Protein AF-A0A6S5C9N1-F1 (afdb_monomer)

Structure (mmCIF, N/CA/C/O backbone):
data_AF-A0A6S5C9N1-F1
#
_entry.id   AF-A0A6S5C9N1-F1
#
loop_
_atom_site.group_PDB
_atom_site.id
_atom_site.type_symbol
_atom_site.label_atom_id
_atom_site.label_alt_id
_atom_site.label_comp_id
_atom_site.label_asym_id
_atom_site.label_entity_id
_atom_site.label_seq_id
_atom_site.pdbx_PDB_ins_code
_atom_site.Cartn_x
_atom_site.Cartn_y
_atom_site.Cartn_z
_atom_site.occupancy
_atom_site.B_iso_or_equiv
_atom_site.auth_seq_id
_atom_site.auth_comp_id
_atom_site.auth_asym_id
_atom_site.auth_atom_id
_atom_site.pdbx_PDB_model_num
ATOM 1 N N . MET A 1 1 ? 17.401 46.341 43.992 1.00 47.97 1 MET A N 1
ATOM 2 C CA . MET A 1 1 ? 17.091 46.120 42.557 1.00 47.97 1 MET A CA 1
ATOM 3 C C . MET A 1 1 ? 18.140 45.221 41.877 1.00 47.97 1 MET A C 1
ATOM 5 O O . MET A 1 1 ? 18.763 45.632 40.906 1.00 47.97 1 MET A O 1
ATOM 9 N N . LYS A 1 2 ? 18.378 43.999 42.381 1.00 50.78 2 LYS A N 1
ATOM 10 C CA . LYS A 1 2 ? 19.360 43.048 41.804 1.00 50.78 2 LYS A CA 1
ATOM 11 C C . LYS A 1 2 ? 18.721 41.745 41.296 1.00 50.78 2 LYS A C 1
ATOM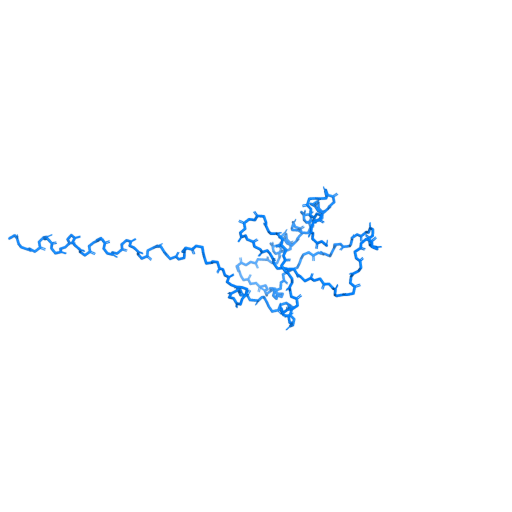 13 O O . LYS A 1 2 ? 19.371 40.981 40.596 1.00 50.78 2 LYS A O 1
ATOM 18 N N . ASN A 1 3 ? 17.434 41.539 41.571 1.00 47.28 3 ASN A N 1
ATOM 19 C CA . ASN A 1 3 ? 16.769 40.247 41.387 1.00 47.28 3 ASN A CA 1
ATOM 20 C C . ASN A 1 3 ? 15.942 40.209 40.086 1.00 47.28 3 ASN A C 1
ATOM 22 O O . ASN A 1 3 ? 15.576 39.141 39.612 1.00 47.28 3 ASN A O 1
ATOM 26 N N . THR A 1 4 ? 15.702 41.369 39.461 1.00 51.84 4 THR A N 1
ATOM 27 C CA . THR A 1 4 ? 14.904 41.505 38.231 1.00 51.84 4 THR A CA 1
ATOM 28 C C . THR A 1 4 ? 15.669 41.103 36.965 1.00 51.84 4 THR A C 1
ATOM 30 O O . THR A 1 4 ? 15.054 40.755 35.965 1.00 51.84 4 THR A O 1
ATOM 33 N N . LYS A 1 5 ? 17.012 41.107 36.995 1.00 48.44 5 LYS A N 1
ATOM 34 C CA . LYS A 1 5 ? 17.839 40.719 35.835 1.00 48.44 5 LYS A CA 1
ATOM 35 C C . LYS A 1 5 ? 17.957 39.201 35.654 1.00 48.44 5 LYS A C 1
ATOM 37 O O . LYS A 1 5 ? 18.163 38.743 34.538 1.00 48.44 5 LYS A O 1
ATOM 42 N N . ILE A 1 6 ? 17.779 38.432 36.731 1.00 56.19 6 ILE A N 1
ATOM 43 C CA . ILE A 1 6 ? 17.848 36.961 36.701 1.00 56.19 6 ILE A CA 1
ATOM 44 C C . ILE A 1 6 ? 16.551 36.373 36.125 1.00 56.19 6 ILE A C 1
ATOM 46 O O . ILE A 1 6 ? 16.594 35.411 35.365 1.00 56.19 6 ILE A O 1
ATOM 50 N N . ALA A 1 7 ? 15.407 37.004 36.403 1.00 52.62 7 ALA A N 1
ATOM 51 C CA . ALA A 1 7 ? 14.109 36.560 35.894 1.00 52.62 7 ALA A CA 1
ATOM 52 C C . ALA A 1 7 ? 13.988 36.664 34.360 1.00 52.62 7 ALA A C 1
ATOM 54 O O . ALA A 1 7 ? 13.335 35.835 33.733 1.00 52.62 7 ALA A O 1
ATOM 55 N N . ILE A 1 8 ? 14.651 37.646 33.742 1.00 54.91 8 ILE A N 1
ATOM 56 C CA . ILE A 1 8 ? 14.579 37.858 32.287 1.00 54.91 8 ILE A CA 1
ATOM 57 C C . ILE A 1 8 ? 15.435 36.823 31.535 1.00 54.91 8 ILE A C 1
ATOM 59 O O . ILE A 1 8 ? 15.016 36.333 30.488 1.00 54.91 8 ILE A O 1
ATOM 63 N N . LEU A 1 9 ? 16.576 36.419 32.107 1.00 52.75 9 LEU A N 1
ATOM 64 C CA . LEU A 1 9 ? 17.507 35.452 31.508 1.00 52.75 9 LEU A CA 1
ATOM 65 C C . LEU A 1 9 ? 17.000 34.000 31.519 1.00 52.75 9 LEU A C 1
ATOM 67 O O . LEU A 1 9 ? 17.394 33.228 30.653 1.00 52.75 9 LEU A O 1
ATOM 71 N N . LEU A 1 10 ? 16.105 33.625 32.442 1.00 53.22 10 LEU A N 1
ATOM 72 C CA . LEU A 1 10 ? 15.481 32.293 32.422 1.00 53.22 10 LEU A CA 1
ATOM 73 C C . LEU A 1 10 ? 14.309 32.177 31.434 1.00 53.22 10 LEU A C 1
ATOM 75 O O . LEU A 1 10 ? 13.981 31.069 31.020 1.00 53.22 10 LEU A O 1
ATOM 79 N N . SER A 1 11 ? 13.683 33.288 31.029 1.00 52.59 11 SER A N 1
ATOM 80 C CA . SER A 1 11 ? 12.494 33.239 30.161 1.00 52.59 11 SER A CA 1
ATOM 81 C C . SER A 1 11 ? 12.806 32.954 28.687 1.00 52.59 11 SER A C 1
ATOM 83 O O . SER A 1 11 ? 11.961 32.421 27.972 1.00 52.59 11 SER A O 1
ATOM 85 N N . THR A 1 12 ? 14.026 33.243 28.226 1.00 54.06 12 THR A N 1
ATOM 86 C CA . THR A 1 12 ? 14.429 33.028 26.828 1.00 54.06 12 THR A CA 1
ATOM 87 C C . THR A 1 12 ? 14.911 31.606 26.542 1.00 54.06 12 THR A C 1
ATOM 89 O O . THR A 1 12 ? 14.979 31.221 25.378 1.00 54.06 12 THR A O 1
ATOM 92 N N . LEU A 1 13 ? 15.193 30.796 27.571 1.00 52.53 13 LEU A N 1
ATOM 93 C CA . LEU A 1 13 ? 15.653 29.416 27.385 1.00 52.53 13 LEU A CA 1
ATOM 94 C C . LEU A 1 13 ? 14.497 28.417 27.187 1.00 52.53 13 LEU A C 1
ATOM 96 O O . LEU A 1 13 ? 14.706 27.348 26.622 1.00 52.53 13 LEU A O 1
ATOM 100 N N . LEU A 1 14 ? 13.266 28.762 27.589 1.00 56.75 14 LEU A N 1
ATOM 101 C CA . LEU A 1 14 ? 12.115 27.853 27.480 1.00 56.75 14 LEU A CA 1
ATOM 102 C C . LEU A 1 14 ? 11.413 27.862 26.110 1.00 56.75 14 LEU A C 1
ATOM 104 O O . LEU A 1 14 ? 10.635 26.951 25.839 1.00 56.75 14 LEU A O 1
ATOM 108 N N . LEU A 1 15 ? 11.691 28.821 25.216 1.00 55.94 15 LEU A N 1
ATOM 109 C CA . LEU A 1 15 ? 11.056 28.854 23.884 1.00 55.94 15 LEU A CA 1
ATOM 110 C C . LEU A 1 15 ? 11.779 28.017 22.814 1.00 55.94 15 LEU A C 1
ATOM 112 O O . LEU A 1 15 ? 11.218 27.796 21.744 1.00 55.94 15 LEU A O 1
ATOM 116 N N . ALA A 1 16 ? 12.976 27.490 23.091 1.00 54.84 16 ALA A N 1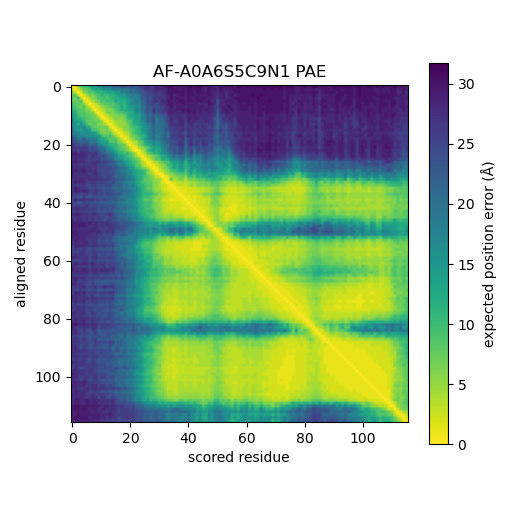
ATOM 117 C CA . ALA A 1 16 ? 13.684 26.609 22.155 1.00 54.84 16 ALA A CA 1
ATOM 118 C C . ALA A 1 16 ? 13.211 25.140 22.215 1.00 54.84 16 ALA A C 1
ATOM 120 O O . ALA A 1 16 ? 13.608 24.331 21.381 1.00 54.84 16 ALA A O 1
ATOM 121 N N . ALA A 1 17 ? 12.345 24.785 23.171 1.00 52.91 17 ALA A N 1
ATOM 122 C CA . ALA A 1 17 ? 11.912 23.404 23.394 1.00 52.91 17 ALA A CA 1
ATOM 123 C C . ALA A 1 17 ? 10.688 22.972 22.560 1.00 52.91 17 ALA A C 1
ATOM 125 O O . ALA A 1 17 ? 10.375 21.786 22.524 1.00 52.91 17 ALA A O 1
ATOM 126 N N . CYS A 1 18 ? 10.012 23.895 21.861 1.00 53.31 18 CYS A N 1
ATOM 127 C CA . CYS A 1 18 ? 8.898 23.555 20.961 1.00 53.31 18 CYS A CA 1
ATOM 128 C C . CYS A 1 18 ? 9.318 23.332 19.499 1.00 53.31 18 CYS A C 1
ATOM 130 O O . CYS A 1 18 ? 8.474 22.995 18.675 1.00 53.31 18 CYS A O 1
ATOM 132 N N . ALA A 1 19 ? 10.611 23.429 19.169 1.00 49.19 19 ALA A N 1
ATOM 133 C CA . ALA A 1 19 ? 11.146 22.901 17.911 1.00 49.19 19 ALA A CA 1
ATOM 134 C C . ALA A 1 19 ? 11.382 21.379 18.028 1.00 49.19 19 ALA A C 1
ATOM 136 O O . ALA A 1 19 ? 12.448 20.859 17.708 1.00 49.19 19 ALA A O 1
ATOM 137 N N . GLY A 1 20 ? 10.390 20.662 18.562 1.00 50.25 20 GLY A N 1
ATOM 138 C CA . GLY A 1 20 ? 10.347 19.209 18.529 1.00 50.25 20 GLY A CA 1
ATOM 139 C C . GLY A 1 20 ? 10.081 18.771 17.095 1.00 50.25 20 GLY A C 1
ATOM 140 O O . GLY A 1 20 ? 9.066 19.144 16.515 1.00 50.25 20 GLY A O 1
ATOM 141 N N . SER A 1 21 ? 11.013 17.995 16.546 1.00 48.88 21 SER A N 1
ATOM 142 C CA . SER A 1 21 ? 11.050 17.470 15.177 1.00 48.88 21 SER A CA 1
ATOM 143 C C . SER A 1 21 ? 11.150 18.531 14.071 1.00 48.88 21 SER A C 1
ATOM 145 O O . SER A 1 21 ? 10.170 18.901 13.431 1.00 48.88 21 SER A O 1
ATOM 147 N N . GLY A 1 22 ? 12.390 18.930 13.750 1.00 46.25 22 GLY A N 1
ATOM 148 C CA . GLY A 1 22 ? 12.738 19.203 12.347 1.00 46.25 22 GLY A CA 1
ATOM 149 C C . GLY A 1 22 ? 12.382 17.991 11.471 1.00 46.25 22 GLY A C 1
ATOM 150 O O . GLY A 1 22 ? 12.055 16.940 12.024 1.00 46.25 22 GLY A O 1
ATOM 151 N N . PRO A 1 23 ? 12.411 18.095 10.130 1.00 46.78 23 PRO A N 1
ATOM 152 C CA . PRO A 1 23 ? 12.044 16.979 9.270 1.00 46.78 23 PRO A CA 1
ATOM 153 C C . PRO A 1 23 ? 12.954 15.806 9.625 1.00 46.78 23 PRO A C 1
ATOM 155 O O . PRO A 1 23 ? 14.141 15.806 9.300 1.00 46.78 23 PRO A O 1
ATOM 158 N N . SER A 1 24 ? 12.409 14.844 10.370 1.00 43.34 24 SER A N 1
ATOM 159 C CA . SER A 1 24 ? 13.040 13.568 10.635 1.00 43.34 24 SER A CA 1
ATOM 160 C C . SER A 1 24 ? 13.105 12.899 9.277 1.00 43.34 24 SER A C 1
ATOM 162 O O . SER A 1 24 ? 12.166 12.215 8.870 1.00 43.34 24 SER A O 1
ATOM 164 N N . GLY A 1 25 ? 14.186 13.183 8.546 1.00 48.12 25 GLY A N 1
ATOM 165 C CA . GLY A 1 25 ? 14.634 12.416 7.402 1.00 48.12 25 GLY A CA 1
ATOM 166 C C . GLY A 1 25 ? 14.855 11.015 7.926 1.00 48.12 25 GLY A C 1
ATOM 167 O O . GLY A 1 25 ? 15.929 10.677 8.416 1.00 48.12 25 GLY A O 1
ATOM 168 N N . SER A 1 26 ? 13.770 10.256 7.955 1.00 46.69 26 SER A N 1
ATOM 169 C CA . SER A 1 26 ? 13.724 8.935 8.532 1.00 46.69 26 SER A CA 1
ATOM 170 C C . SER A 1 26 ? 14.600 8.105 7.621 1.00 46.69 26 SER A C 1
ATOM 172 O O . SER A 1 26 ? 14.314 7.935 6.434 1.00 46.69 26 SER A O 1
ATOM 174 N N . THR A 1 27 ? 15.722 7.627 8.151 1.00 49.72 27 THR A N 1
ATOM 175 C CA . THR A 1 27 ? 16.467 6.596 7.439 1.00 49.72 27 THR A CA 1
ATOM 176 C C . THR A 1 27 ? 15.513 5.413 7.228 1.00 49.72 27 THR A C 1
ATOM 178 O O . THR A 1 27 ? 14.612 5.209 8.047 1.00 49.72 27 THR A O 1
ATOM 181 N N . PRO A 1 28 ? 15.649 4.608 6.158 1.00 54.59 28 PRO A N 1
ATOM 182 C CA . PRO A 1 28 ? 14.743 3.485 5.923 1.00 54.59 28 PRO A CA 1
ATOM 183 C C . PRO A 1 28 ? 14.563 2.583 7.152 1.00 54.59 28 PRO A C 1
ATOM 185 O O . PRO A 1 28 ? 13.485 2.029 7.341 1.00 54.59 28 PRO A O 1
ATOM 188 N N . ALA A 1 29 ? 15.587 2.466 8.004 1.00 55.22 29 ALA A N 1
ATOM 189 C CA . ALA A 1 29 ? 15.567 1.696 9.246 1.00 55.22 29 ALA A CA 1
ATOM 190 C C . ALA A 1 29 ? 14.629 2.254 10.338 1.00 55.22 29 ALA A C 1
ATOM 192 O O . ALA A 1 29 ? 14.203 1.495 11.202 1.00 55.22 29 ALA A O 1
ATOM 193 N N . GLU A 1 30 ? 14.287 3.541 10.295 1.00 56.00 30 GLU A N 1
ATOM 194 C CA . GLU A 1 30 ? 13.579 4.253 11.369 1.00 56.00 30 GLU A CA 1
ATOM 195 C C . GLU A 1 30 ? 12.089 4.487 11.074 1.00 56.00 30 GLU A C 1
ATOM 197 O O . GLU A 1 30 ? 11.328 4.863 11.961 1.00 56.00 30 GLU A O 1
ATOM 202 N N . VAL A 1 31 ? 11.636 4.214 9.843 1.00 59.97 31 VAL A N 1
ATOM 203 C CA . VAL A 1 31 ? 10.208 4.246 9.495 1.00 59.97 31 VAL A CA 1
ATOM 204 C C . VAL A 1 31 ? 9.495 3.093 10.217 1.00 59.97 31 VAL A C 1
ATOM 206 O O . VAL A 1 31 ? 9.823 1.934 9.932 1.00 59.97 31 VAL A O 1
ATOM 209 N N . PRO A 1 32 ? 8.510 3.359 11.104 1.00 63.56 32 PRO A N 1
ATOM 210 C CA . PRO A 1 32 ? 7.741 2.313 11.768 1.00 63.56 32 PRO A CA 1
ATOM 211 C C . PRO A 1 32 ? 7.136 1.366 10.731 1.00 63.56 32 PRO A C 1
ATOM 213 O O . PRO A 1 32 ? 6.381 1.776 9.846 1.00 63.56 32 PRO A O 1
ATOM 216 N N . ARG A 1 33 ? 7.506 0.086 10.796 1.00 76.56 33 ARG A N 1
ATOM 217 C CA . ARG A 1 33 ? 7.053 -0.916 9.830 1.00 76.56 33 ARG A CA 1
ATOM 218 C C . ARG A 1 33 ? 5.688 -1.435 10.256 1.00 76.56 33 ARG A C 1
ATOM 220 O O . ARG A 1 33 ? 5.521 -1.874 11.386 1.00 76.56 33 ARG A O 1
ATOM 227 N N . SER A 1 34 ? 4.724 -1.415 9.337 1.00 80.19 34 SER A N 1
AT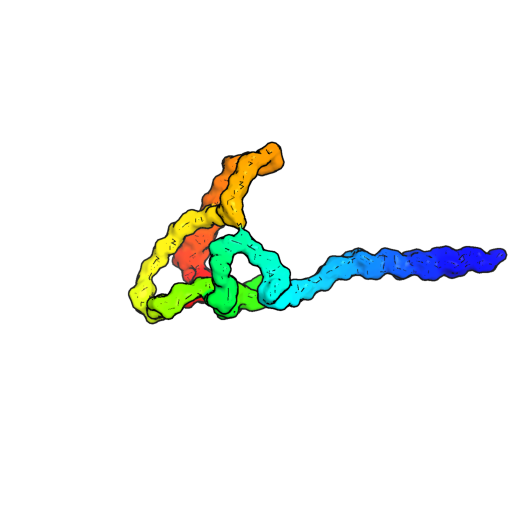OM 228 C CA . SER A 1 34 ? 3.353 -1.879 9.594 1.00 80.19 34 SER A CA 1
ATOM 229 C C . SER A 1 34 ? 3.247 -3.368 9.954 1.00 80.19 34 SER A C 1
ATOM 231 O O . SER A 1 34 ? 2.198 -3.804 10.417 1.00 80.19 34 SER A O 1
ATOM 233 N N . GLY A 1 35 ? 4.300 -4.160 9.713 1.00 85.62 35 GLY A N 1
ATOM 234 C CA . GLY A 1 35 ? 4.293 -5.618 9.862 1.00 85.62 35 GLY A CA 1
ATOM 235 C C . GLY A 1 35 ? 3.517 -6.336 8.753 1.00 85.62 35 GLY A C 1
ATOM 236 O O . GLY A 1 35 ? 3.133 -7.490 8.927 1.00 85.62 35 GLY A O 1
ATOM 237 N N . TYR A 1 36 ? 3.220 -5.642 7.647 1.00 86.25 36 TYR A N 1
ATOM 238 C CA . TYR A 1 36 ? 2.497 -6.205 6.502 1.00 86.25 36 TYR A CA 1
ATOM 239 C C . TYR A 1 36 ? 3.378 -7.141 5.675 1.00 86.25 36 TYR A C 1
ATOM 241 O O . TYR A 1 36 ? 2.932 -8.199 5.240 1.00 86.25 36 TYR A O 1
ATOM 249 N N . LEU A 1 37 ? 4.639 -6.755 5.469 1.00 86.06 37 LEU A N 1
ATOM 250 C CA . LEU A 1 37 ? 5.624 -7.595 4.797 1.00 86.06 37 LEU A CA 1
ATOM 251 C C . LEU A 1 37 ? 6.387 -8.419 5.835 1.00 86.06 37 LEU A C 1
ATOM 253 O O . LEU A 1 37 ? 6.769 -7.896 6.880 1.00 86.06 37 LEU A O 1
ATOM 257 N N . GLY A 1 38 ? 6.635 -9.693 5.526 1.00 84.81 38 GLY A N 1
ATOM 258 C CA . GLY A 1 38 ? 7.482 -10.551 6.361 1.00 84.81 38 GLY A CA 1
ATOM 259 C C . GLY A 1 38 ? 8.954 -10.131 6.325 1.00 84.81 38 GLY A C 1
ATOM 260 O O . GLY A 1 38 ? 9.631 -10.160 7.347 1.00 84.81 38 GLY A O 1
ATOM 261 N N . ASP A 1 39 ? 9.424 -9.676 5.164 1.00 87.00 39 ASP A N 1
ATOM 262 C CA . ASP A 1 39 ? 10.741 -9.077 4.983 1.00 87.00 39 ASP A CA 1
ATOM 263 C C . ASP A 1 39 ? 10.583 -7.756 4.229 1.00 87.00 39 ASP A C 1
ATOM 265 O O . ASP A 1 39 ? 9.911 -7.683 3.204 1.00 87.00 39 ASP A O 1
ATOM 269 N N . TYR A 1 40 ? 11.182 -6.696 4.757 1.00 86.75 40 TYR A N 1
ATOM 270 C CA . TYR A 1 40 ? 11.168 -5.372 4.145 1.00 86.75 40 TYR A CA 1
ATOM 271 C C . TYR A 1 40 ? 12.496 -5.022 3.455 1.00 86.75 40 TYR A C 1
ATOM 273 O O . TYR A 1 40 ? 12.591 -3.963 2.835 1.00 86.75 40 TYR A O 1
ATOM 281 N N . SER A 1 41 ? 13.527 -5.864 3.568 1.00 86.56 41 SER A N 1
ATOM 282 C CA . SER A 1 41 ? 14.806 -5.674 2.871 1.00 86.56 41 SER A CA 1
ATOM 283 C C . SER A 1 41 ? 14.643 -5.714 1.345 1.00 86.56 41 SER A C 1
ATOM 285 O O . SER A 1 41 ? 15.404 -5.088 0.615 1.00 86.56 41 SER A O 1
ATOM 287 N N . VAL A 1 42 ? 13.579 -6.372 0.877 1.00 87.69 42 VAL A N 1
ATOM 288 C CA . VAL A 1 42 ? 13.174 -6.495 -0.530 1.00 87.69 42 VAL A CA 1
ATOM 289 C C . VAL A 1 42 ? 12.548 -5.225 -1.124 1.00 87.69 42 VAL A C 1
ATOM 291 O O . VAL A 1 42 ? 12.150 -5.218 -2.289 1.00 87.69 42 VAL A O 1
ATOM 294 N N . LEU A 1 43 ? 12.400 -4.153 -0.340 1.00 88.12 43 LEU A N 1
ATOM 295 C CA . LEU A 1 43 ? 11.869 -2.890 -0.841 1.00 88.12 43 LEU A CA 1
ATOM 296 C C . LEU A 1 43 ? 12.913 -2.140 -1.671 1.00 88.12 43 LEU A C 1
ATOM 298 O O . LEU A 1 43 ? 14.065 -1.978 -1.282 1.00 88.12 43 LEU A O 1
ATOM 302 N N . THR A 1 44 ? 12.465 -1.611 -2.802 1.00 86.12 44 THR A N 1
ATOM 303 C CA . THR A 1 44 ? 13.268 -0.798 -3.716 1.00 86.12 44 THR A CA 1
ATOM 304 C C . THR A 1 44 ? 12.856 0.664 -3.622 1.00 86.12 44 THR A C 1
ATOM 306 O O . THR A 1 44 ? 11.692 0.977 -3.367 1.00 86.12 44 THR A O 1
ATOM 309 N N . LYS A 1 45 ? 13.805 1.577 -3.825 1.00 85.12 45 LYS A N 1
ATOM 310 C CA . LYS A 1 45 ? 13.527 3.016 -3.845 1.00 85.12 45 LYS A CA 1
ATOM 311 C C . LYS A 1 45 ? 12.789 3.411 -5.126 1.00 85.12 45 LYS A C 1
ATOM 313 O O . LYS A 1 45 ? 13.083 2.894 -6.204 1.00 85.12 45 LYS A O 1
ATOM 318 N N . ALA A 1 46 ? 11.864 4.352 -5.006 1.00 81.38 46 ALA A N 1
ATOM 319 C CA . ALA A 1 46 ? 11.139 4.973 -6.103 1.00 81.38 46 ALA A CA 1
ATOM 320 C C . ALA A 1 46 ? 11.055 6.496 -5.886 1.00 81.38 46 ALA A C 1
ATOM 322 O O . ALA A 1 46 ? 11.046 6.946 -4.738 1.00 81.38 46 ALA A O 1
ATOM 323 N N . PRO A 1 47 ? 10.985 7.306 -6.957 1.00 73.88 47 PRO A N 1
ATOM 324 C CA . PRO A 1 47 ? 10.764 8.742 -6.821 1.00 73.88 47 PRO A CA 1
ATOM 325 C C . PRO A 1 47 ? 9.438 9.016 -6.099 1.00 73.88 47 PRO A C 1
ATOM 327 O O . PRO A 1 47 ? 8.395 8.527 -6.533 1.00 73.88 47 PRO A O 1
ATOM 330 N N . GLY A 1 48 ? 9.486 9.771 -5.000 1.00 66.88 48 GLY A N 1
ATOM 331 C CA . GLY A 1 48 ? 8.307 10.304 -4.318 1.00 66.88 48 GLY A CA 1
ATOM 332 C C . GLY A 1 48 ? 8.110 11.782 -4.651 1.00 66.88 48 GLY A C 1
ATOM 333 O O . GLY A 1 48 ? 9.063 12.490 -4.974 1.00 66.88 48 GLY A O 1
ATOM 334 N N . ASP A 1 49 ? 6.865 12.238 -4.602 1.00 65.62 49 ASP A N 1
ATOM 335 C CA . ASP A 1 49 ? 6.438 13.594 -4.955 1.00 65.62 49 ASP A CA 1
ATOM 336 C C . ASP A 1 49 ? 6.503 14.585 -3.780 1.00 65.62 49 ASP A C 1
ATOM 338 O O . ASP A 1 49 ? 6.812 15.754 -4.001 1.00 65.62 49 ASP A O 1
ATOM 342 N N . TYR A 1 50 ? 6.236 14.141 -2.542 1.00 53.72 50 TYR A N 1
ATOM 343 C CA . TYR A 1 50 ? 5.991 15.065 -1.425 1.00 53.72 50 TYR A CA 1
ATOM 344 C C . TYR A 1 50 ? 7.094 15.147 -0.352 1.00 53.72 50 TYR A C 1
ATOM 346 O O . TYR A 1 50 ? 7.340 16.242 0.146 1.00 53.72 50 TYR A O 1
ATOM 354 N N . GLN A 1 51 ? 7.776 14.052 0.026 1.00 53.03 51 GLN A N 1
ATOM 355 C CA . GLN A 1 51 ? 8.709 14.059 1.183 1.00 53.03 51 GLN A CA 1
ATOM 356 C C . GLN A 1 51 ? 10.008 13.250 1.007 1.00 53.03 51 GLN A C 1
ATOM 358 O O . GLN A 1 51 ? 10.661 12.898 1.988 1.00 53.03 51 GLN A O 1
ATOM 363 N N . GLY A 1 52 ? 10.416 12.970 -0.231 1.00 62.88 52 GLY A N 1
ATOM 364 C CA . GLY A 1 52 ? 11.647 12.229 -0.523 1.00 62.88 52 GLY A CA 1
ATOM 365 C C . GLY A 1 52 ? 11.396 10.883 -1.195 1.00 62.88 52 GLY A C 1
ATOM 366 O O . GLY A 1 52 ? 10.349 10.662 -1.798 1.00 62.88 52 GLY A O 1
ATOM 367 N N . GLU A 1 53 ? 12.393 10.000 -1.148 1.00 70.62 53 GLU A N 1
ATOM 368 C CA . GLU A 1 53 ? 12.344 8.687 -1.798 1.00 70.62 53 GLU A CA 1
ATOM 369 C C . GLU A 1 53 ? 11.249 7.803 -1.178 1.00 70.62 53 GLU A C 1
ATOM 371 O O . GLU A 1 53 ? 11.242 7.546 0.026 1.00 70.62 53 GLU A O 1
ATOM 376 N N . ALA A 1 54 ? 10.336 7.302 -2.009 1.00 78.88 54 ALA A N 1
ATOM 377 C CA . ALA A 1 54 ? 9.364 6.296 -1.610 1.00 78.88 54 ALA A CA 1
ATOM 378 C C . ALA A 1 54 ? 10.001 4.899 -1.639 1.00 78.88 54 ALA A C 1
ATOM 380 O O . ALA A 1 54 ? 10.928 4.634 -2.406 1.00 78.88 54 ALA A O 1
ATOM 381 N N . LEU A 1 55 ? 9.476 3.976 -0.834 1.00 83.12 55 LEU A N 1
ATOM 382 C CA . LEU A 1 55 ? 9.841 2.563 -0.894 1.00 83.12 55 LEU A CA 1
ATOM 383 C C . LEU A 1 55 ? 8.697 1.765 -1.518 1.00 83.12 55 LEU A C 1
ATOM 385 O O . LEU A 1 55 ? 7.547 1.900 -1.105 1.00 83.12 55 LEU A O 1
ATOM 389 N N . ARG A 1 56 ? 9.016 0.909 -2.491 1.00 86.19 56 ARG A N 1
ATOM 390 C CA . ARG A 1 56 ? 8.055 0.029 -3.164 1.00 86.19 56 ARG A CA 1
ATOM 391 C C . ARG A 1 56 ? 8.530 -1.415 -3.180 1.00 86.19 56 ARG A C 1
ATOM 393 O O . ARG A 1 56 ? 9.714 -1.695 -3.373 1.00 86.19 56 ARG A O 1
ATOM 400 N N . TRP A 1 57 ? 7.587 -2.334 -3.032 1.00 88.31 57 TRP A N 1
ATOM 401 C CA . TRP A 1 57 ? 7.824 -3.745 -3.298 1.00 88.31 57 TRP A CA 1
ATOM 402 C C . TRP A 1 57 ? 7.523 -4.043 -4.766 1.00 88.31 57 TRP A C 1
ATOM 404 O O . TRP A 1 57 ? 6.508 -3.590 -5.294 1.00 88.31 57 TRP A O 1
ATOM 414 N N . ILE A 1 58 ? 8.395 -4.811 -5.414 1.00 86.88 58 ILE A N 1
ATOM 415 C CA . ILE A 1 58 ? 8.197 -5.303 -6.777 1.00 86.88 58 ILE A CA 1
ATOM 416 C C . ILE A 1 58 ? 8.404 -6.810 -6.744 1.00 86.88 58 ILE A C 1
ATOM 418 O O . ILE A 1 58 ? 9.394 -7.280 -6.186 1.00 86.88 58 ILE A O 1
ATOM 422 N N . ASN A 1 59 ? 7.498 -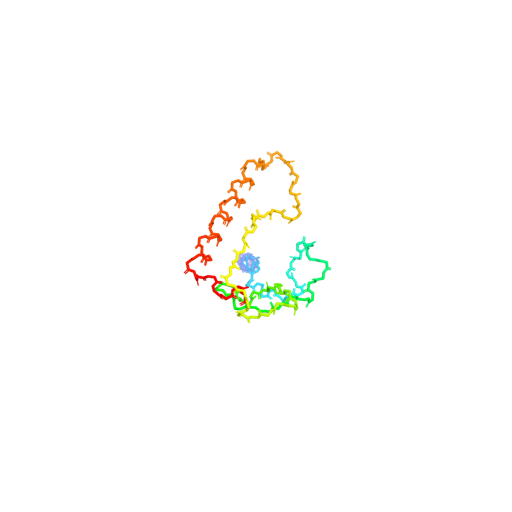7.564 -7.365 1.00 87.50 59 ASN A N 1
ATOM 423 C CA . ASN A 1 59 ? 7.717 -8.992 -7.555 1.00 87.50 59 ASN A CA 1
ATOM 424 C C . ASN A 1 59 ? 8.999 -9.199 -8.398 1.00 87.50 59 ASN A C 1
ATOM 426 O O . ASN A 1 59 ? 9.057 -8.672 -9.512 1.00 87.50 59 ASN A O 1
ATOM 430 N N . PRO A 1 60 ? 10.00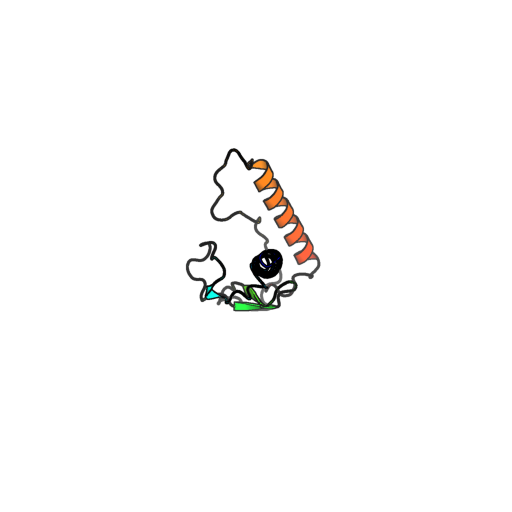6 -9.956 -7.918 1.00 87.81 60 PRO A N 1
ATOM 431 C CA . PRO A 1 60 ? 11.268 -10.160 -8.637 1.00 87.81 60 PRO A CA 1
ATOM 432 C C . PRO A 1 60 ? 11.097 -10.835 -10.007 1.00 87.81 60 PRO A C 1
ATOM 434 O O . PRO A 1 60 ? 11.951 -10.687 -10.876 1.00 87.81 60 PRO A O 1
ATOM 437 N N . GLU A 1 61 ? 9.986 -11.536 -10.231 1.00 90.00 61 GLU A N 1
ATOM 438 C CA . GLU A 1 61 ? 9.656 -12.189 -11.502 1.00 90.00 61 GLU A CA 1
ATOM 439 C C . GLU A 1 61 ? 8.920 -11.255 -12.483 1.00 90.00 61 GLU A C 1
ATOM 441 O O . GLU A 1 61 ? 8.553 -11.652 -13.594 1.00 90.00 61 GLU A O 1
ATOM 446 N N . MET A 1 62 ? 8.669 -9.998 -12.098 1.00 87.62 62 MET A N 1
ATOM 447 C CA . MET A 1 62 ? 7.960 -9.038 -12.938 1.00 87.62 62 MET A CA 1
ATOM 448 C C . MET A 1 62 ? 8.806 -8.634 -14.146 1.00 87.62 62 MET A C 1
ATOM 450 O O . MET A 1 62 ? 9.867 -8.026 -14.028 1.00 87.62 62 MET A O 1
ATOM 454 N N . VAL A 1 63 ? 8.293 -8.927 -15.342 1.00 88.56 63 VAL A N 1
ATOM 455 C CA . VAL A 1 63 ? 8.918 -8.512 -16.599 1.00 88.56 63 VAL A CA 1
ATOM 456 C C . VAL A 1 63 ? 8.218 -7.272 -17.149 1.00 88.56 63 VAL A C 1
ATOM 458 O O . VAL A 1 63 ? 7.07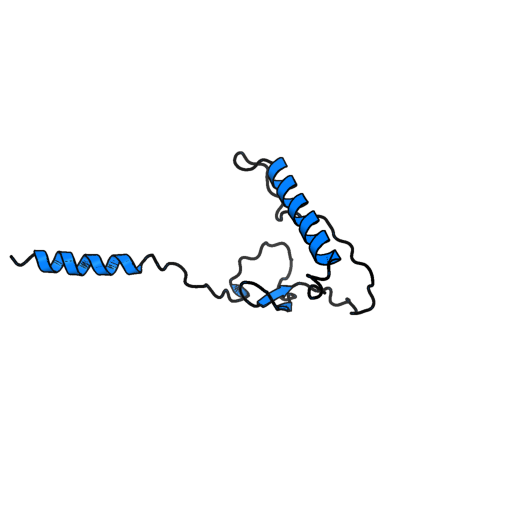1 -7.333 -17.607 1.00 88.56 63 VAL A O 1
ATOM 461 N N . LYS A 1 64 ? 8.934 -6.144 -17.148 1.00 81.56 64 LYS A N 1
ATOM 462 C CA . LYS A 1 64 ? 8.438 -4.865 -17.668 1.00 81.56 64 LYS A CA 1
ATOM 463 C C . LYS A 1 64 ? 7.982 -4.998 -19.127 1.00 81.56 64 LYS A C 1
ATOM 465 O O . LYS A 1 64 ? 8.619 -5.666 -19.936 1.00 81.56 64 LYS A O 1
ATOM 470 N N . GLY A 1 65 ? 6.857 -4.368 -19.462 1.00 84.19 65 GLY A N 1
ATOM 471 C CA . GLY A 1 65 ? 6.304 -4.354 -20.822 1.00 84.19 65 GLY A CA 1
ATOM 472 C C . GLY A 1 65 ? 5.524 -5.609 -21.239 1.00 84.19 65 GLY A C 1
ATOM 473 O O . GLY A 1 65 ? 4.839 -5.567 -22.260 1.00 84.19 65 GLY A O 1
ATOM 474 N N . LYS A 1 66 ? 5.549 -6.702 -20.458 1.00 90.56 66 LYS A N 1
ATOM 475 C CA . LYS A 1 66 ? 4.708 -7.885 -20.734 1.00 90.56 66 LYS A CA 1
ATOM 476 C C . LYS A 1 66 ? 3.246 -7.702 -20.319 1.00 90.56 66 LYS A C 1
ATOM 478 O O . LYS A 1 66 ? 2.364 -8.340 -20.890 1.00 90.56 66 LYS A O 1
ATOM 483 N N . TYR A 1 67 ? 2.979 -6.827 -19.354 1.00 86.94 67 TYR A N 1
ATOM 484 C CA . TYR A 1 67 ? 1.647 -6.613 -18.795 1.00 86.94 67 TYR A CA 1
ATOM 485 C C . TYR A 1 67 ? 0.979 -5.393 -19.435 1.00 86.94 67 TYR A C 1
ATOM 487 O O . TYR A 1 67 ? 1.547 -4.306 -19.456 1.00 86.94 67 TYR A O 1
ATOM 495 N N . LYS A 1 68 ? -0.237 -5.582 -19.963 1.00 85.88 68 LYS A N 1
ATOM 496 C CA . LYS A 1 68 ? -1.030 -4.529 -20.637 1.00 85.88 68 LYS A CA 1
ATOM 497 C C . LYS A 1 68 ? -2.274 -4.101 -19.857 1.00 85.88 68 LYS A C 1
ATOM 499 O O . LYS A 1 68 ? -3.007 -3.225 -20.298 1.00 85.88 68 LYS A O 1
ATOM 504 N N . LYS A 1 69 ? -2.557 -4.777 -18.745 1.00 86.75 69 LYS A N 1
ATOM 505 C CA . LYS A 1 69 ? -3.731 -4.555 -17.902 1.00 86.75 69 LYS A CA 1
ATOM 506 C C . LYS A 1 69 ? -3.292 -4.577 -16.448 1.00 86.75 69 LYS A C 1
ATOM 508 O O . LYS A 1 69 ? -2.364 -5.305 -16.102 1.00 86.75 69 LYS A O 1
ATOM 513 N N . ILE A 1 70 ? -3.978 -3.794 -15.629 1.00 86.00 70 ILE A N 1
ATOM 514 C CA . ILE A 1 70 ? -3.755 -3.702 -14.190 1.00 86.00 70 ILE A CA 1
ATOM 515 C C . ILE A 1 70 ? -5.046 -4.144 -13.507 1.00 86.00 70 ILE A C 1
ATOM 517 O O . ILE A 1 70 ? -6.135 -3.759 -13.932 1.00 86.00 70 ILE A O 1
ATOM 521 N N . ILE A 1 71 ? -4.914 -4.958 -12.463 1.00 90.12 71 ILE A N 1
ATOM 522 C CA . ILE A 1 71 ? -5.999 -5.278 -11.537 1.00 90.12 71 ILE A CA 1
ATOM 523 C C . ILE A 1 71 ? -5.715 -4.502 -10.257 1.00 90.12 71 ILE A C 1
ATOM 525 O O . ILE A 1 71 ? -4.602 -4.556 -9.737 1.00 90.12 71 ILE A O 1
ATOM 529 N N . ILE A 1 72 ? -6.713 -3.770 -9.770 1.00 90.25 72 ILE A N 1
ATOM 530 C CA . ILE A 1 72 ? -6.624 -3.012 -8.525 1.00 90.25 72 ILE A CA 1
ATOM 531 C C . ILE A 1 72 ? -7.515 -3.718 -7.515 1.00 90.25 72 ILE A C 1
ATOM 533 O O . ILE A 1 72 ? -8.725 -3.821 -7.710 1.00 90.25 72 ILE A O 1
ATOM 537 N N . HIS A 1 73 ? -6.903 -4.232 -6.454 1.00 92.94 73 HIS A N 1
ATOM 538 C CA . HIS A 1 73 ? -7.644 -4.736 -5.306 1.00 92.94 73 HIS A CA 1
ATOM 539 C C . HIS A 1 73 ? -8.067 -3.569 -4.404 1.00 92.94 73 HIS A C 1
ATOM 541 O O . HIS A 1 73 ? -7.364 -2.554 -4.372 1.00 92.94 73 HIS A O 1
ATOM 547 N N . PRO A 1 74 ? -9.183 -3.701 -3.665 1.00 94.25 74 PRO A N 1
ATOM 548 C CA . PRO A 1 74 ? -9.577 -2.705 -2.679 1.00 94.25 74 PRO A CA 1
ATOM 549 C C . PRO A 1 74 ? -8.450 -2.404 -1.690 1.00 94.25 74 PRO A C 1
ATOM 551 O O . PRO A 1 74 ? -7.737 -3.306 -1.243 1.00 94.25 74 PRO A O 1
ATOM 554 N N . VAL A 1 75 ? -8.297 -1.128 -1.354 1.00 94.56 75 VAL A N 1
ATOM 555 C CA . VAL A 1 75 ? -7.403 -0.672 -0.291 1.00 94.56 75 VAL A CA 1
ATOM 556 C C . VAL A 1 75 ? -7.946 -1.191 1.032 1.00 94.56 75 VAL A C 1
ATOM 558 O O . VAL A 1 75 ? -9.122 -1.039 1.318 1.00 94.56 75 VAL A O 1
ATOM 561 N N . VAL A 1 76 ? -7.095 -1.796 1.856 1.00 92.56 76 VAL A N 1
ATOM 562 C CA . VAL A 1 76 ? -7.504 -2.360 3.148 1.00 92.56 76 VAL A CA 1
ATOM 563 C C . VAL A 1 76 ? -6.623 -1.839 4.270 1.00 92.56 76 VAL A C 1
ATOM 565 O O . VAL A 1 76 ? -5.456 -1.503 4.068 1.00 92.56 76 VAL A O 1
ATOM 568 N N . PHE A 1 77 ? -7.177 -1.806 5.478 1.00 91.31 77 PHE A N 1
ATOM 569 C CA . PHE A 1 77 ? -6.409 -1.508 6.680 1.00 91.31 77 PHE A CA 1
ATOM 570 C C . PHE A 1 77 ? -5.625 -2.734 7.139 1.00 91.31 77 PHE A C 1
ATOM 572 O O . PHE A 1 77 ? -6.162 -3.844 7.189 1.00 91.31 77 PHE A O 1
ATOM 579 N N . TYR A 1 78 ? -4.373 -2.510 7.535 1.00 89.25 78 TYR A N 1
ATOM 580 C CA . TYR A 1 78 ? -3.534 -3.535 8.133 1.00 89.25 78 TYR A CA 1
ATOM 581 C C . TYR A 1 78 ? -2.767 -2.999 9.360 1.00 89.25 78 TYR A C 1
ATOM 583 O O . TYR A 1 78 ? -2.148 -1.938 9.255 1.00 89.25 78 TYR A O 1
ATOM 591 N N . PRO A 1 79 ? -2.749 -3.735 10.489 1.00 88.56 79 PRO A N 1
ATOM 592 C CA . PRO A 1 79 ? -3.545 -4.939 10.744 1.00 88.56 79 PRO A CA 1
ATOM 593 C C . PRO A 1 79 ? -5.043 -4.615 10.715 1.00 88.56 79 PRO A C 1
ATOM 595 O O . PRO A 1 79 ? -5.430 -3.451 10.822 1.00 88.56 79 PRO A O 1
ATOM 598 N N . LYS A 1 80 ? -5.891 -5.637 10.536 1.00 87.62 80 LYS A N 1
ATOM 599 C CA . LYS A 1 80 ? -7.339 -5.413 10.480 1.00 87.62 80 LYS A CA 1
ATOM 600 C C . LYS A 1 80 ? -7.776 -4.692 11.767 1.00 87.62 80 LYS A C 1
ATOM 602 O O . LYS A 1 80 ? -7.528 -5.222 12.856 1.00 87.62 80 LYS A O 1
ATOM 607 N N . PRO A 1 81 ? -8.377 -3.496 11.667 1.00 85.31 81 PRO A N 1
ATOM 608 C CA . PRO A 1 81 ? -8.770 -2.730 12.833 1.00 85.31 81 PRO A CA 1
ATOM 609 C C . PRO A 1 81 ? -9.822 -3.515 13.608 1.00 85.31 81 PRO A C 1
ATOM 611 O O . PRO A 1 81 ? -10.689 -4.171 13.028 1.00 85.31 81 PRO A O 1
ATOM 614 N N . LYS A 1 82 ? -9.724 -3.466 14.934 1.00 78.31 82 LYS A N 1
ATOM 615 C CA . LYS A 1 82 ? -10.805 -3.932 15.796 1.00 78.31 82 LYS A CA 1
ATOM 616 C C . LYS A 1 82 ? -11.831 -2.816 15.873 1.00 78.31 82 LYS A C 1
ATOM 618 O O . LYS A 1 82 ? -11.458 -1.663 16.085 1.00 78.31 82 LYS A O 1
ATOM 623 N N . GLU A 1 83 ? -13.099 -3.164 15.708 1.00 71.50 83 GLU A N 1
ATOM 624 C CA . GLU A 1 83 ? -14.186 -2.229 15.969 1.00 71.50 83 GLU A CA 1
ATOM 625 C C . GLU A 1 83 ? -14.044 -1.686 17.397 1.00 71.50 83 GLU A C 1
ATOM 627 O O . GLU A 1 83 ? -13.799 -2.436 18.346 1.00 71.50 83 GLU A O 1
ATOM 632 N N . GLY A 1 84 ? -14.129 -0.367 17.541 1.00 71.31 84 GLY A N 1
ATOM 633 C CA . GLY A 1 84 ? -13.932 0.319 18.811 1.00 71.31 84 GLY A CA 1
ATOM 634 C C . GLY A 1 84 ? -14.903 1.480 18.961 1.00 71.31 84 GLY A C 1
ATOM 635 O O . GLY A 1 84 ? -15.526 1.928 18.002 1.00 71.31 84 GLY A O 1
ATOM 636 N N . THR A 1 85 ? -15.026 2.003 20.177 1.00 67.06 85 THR A N 1
ATOM 637 C CA . THR A 1 85 ? -15.996 3.062 20.498 1.00 67.06 85 THR A CA 1
ATOM 638 C C . THR A 1 85 ? -15.696 4.400 19.810 1.00 67.06 85 THR A C 1
ATOM 640 O O . THR A 1 85 ? -16.606 5.207 19.642 1.00 67.06 85 THR A O 1
ATOM 643 N N . GLN A 1 86 ? -14.448 4.635 19.382 1.00 76.62 86 GLN A N 1
ATOM 644 C CA . GLN A 1 86 ? -14.023 5.881 18.726 1.00 76.62 86 GLN A CA 1
ATOM 645 C C . GLN A 1 86 ? -14.201 5.890 17.202 1.00 76.62 86 GLN A C 1
ATOM 647 O O . GLN A 1 86 ? -14.435 6.955 16.634 1.00 76.62 86 GLN A O 1
ATOM 652 N N . VAL A 1 87 ? -14.094 4.741 16.524 1.00 82.62 87 VAL A N 1
ATOM 653 C CA . VAL A 1 87 ? -14.186 4.665 15.057 1.00 82.62 87 VAL A CA 1
ATOM 654 C C . VAL A 1 87 ? -15.120 3.531 14.666 1.00 82.62 87 VAL A C 1
ATOM 656 O O . VAL A 1 87 ? -14.837 2.359 14.903 1.00 82.62 87 VAL A O 1
ATOM 659 N N . LYS A 1 88 ? -16.242 3.902 14.045 1.00 88.31 88 LYS A N 1
ATOM 660 C CA . LYS A 1 88 ? -17.211 2.952 13.498 1.00 88.31 88 LYS A CA 1
ATOM 661 C C . LYS A 1 88 ? -16.647 2.277 12.252 1.00 88.31 88 LYS A C 1
ATOM 663 O O . LYS A 1 88 ? -16.003 2.944 11.441 1.00 88.31 88 LYS A O 1
ATOM 668 N N . GLN A 1 89 ? -16.983 1.003 12.063 1.00 89.88 89 GLN A N 1
ATOM 669 C CA . GLN A 1 89 ? -16.606 0.237 10.874 1.00 89.88 89 GLN A CA 1
ATOM 670 C C . GLN A 1 89 ? -17.023 0.946 9.577 1.00 89.88 89 GLN A C 1
ATOM 672 O O . GLN A 1 89 ? -16.207 1.096 8.680 1.00 89.88 89 GLN A O 1
ATOM 677 N N . GLU A 1 90 ? -18.221 1.534 9.548 1.00 91.19 90 GLU A N 1
ATOM 678 C CA . GLU A 1 90 ? -18.719 2.319 8.409 1.00 91.19 90 GLU A CA 1
ATOM 679 C C . GLU A 1 90 ? -17.758 3.442 7.970 1.00 91.19 90 GLU A C 1
ATOM 681 O O . GLU A 1 90 ? -17.626 3.730 6.782 1.00 91.19 90 GLU A O 1
ATOM 686 N N . ASN A 1 91 ? -17.065 4.092 8.910 1.00 91.88 91 ASN A N 1
ATOM 687 C CA . ASN A 1 91 ? -16.113 5.148 8.566 1.00 91.88 91 ASN A CA 1
ATOM 688 C C . ASN A 1 91 ? -14.822 4.572 7.978 1.00 91.88 91 ASN A C 1
ATOM 690 O O . ASN A 1 91 ? -14.251 5.171 7.069 1.00 91.88 91 ASN A O 1
ATOM 694 N N . LEU A 1 92 ? -14.371 3.419 8.478 1.00 91.94 92 LEU A N 1
ATOM 695 C CA . LEU A 1 92 ? -13.233 2.703 7.905 1.00 91.94 92 LEU A CA 1
ATOM 696 C C . LEU A 1 92 ? -13.566 2.257 6.480 1.00 91.94 92 LEU A C 1
ATOM 698 O O . LEU A 1 92 ? -12.786 2.518 5.569 1.00 91.94 92 LEU A O 1
ATOM 702 N N . ASP A 1 93 ? -14.753 1.693 6.269 1.00 93.00 93 ASP A N 1
ATOM 703 C CA . ASP A 1 93 ? -15.218 1.264 4.950 1.00 93.00 93 ASP A CA 1
ATOM 704 C C . ASP A 1 93 ? -15.251 2.446 3.971 1.00 93.00 93 ASP A C 1
ATOM 706 O O . ASP A 1 93 ? -14.640 2.383 2.907 1.00 93.00 93 ASP A O 1
ATOM 710 N N . LYS A 1 94 ? -15.818 3.592 4.380 1.00 94.88 94 LYS A N 1
ATOM 711 C CA . LYS A 1 94 ? -15.817 4.821 3.565 1.00 94.88 94 LYS A CA 1
ATOM 712 C C . LYS A 1 94 ? -14.413 5.296 3.189 1.00 94.88 94 LYS A C 1
ATOM 714 O O . LYS A 1 94 ? -14.207 5.746 2.064 1.00 94.88 94 LYS A O 1
ATOM 719 N N . ILE A 1 95 ? -13.449 5.222 4.108 1.00 94.38 95 ILE A N 1
ATOM 720 C CA . ILE A 1 95 ? -12.054 5.598 3.827 1.00 94.38 95 ILE A CA 1
ATOM 721 C C . ILE A 1 95 ? -11.431 4.621 2.823 1.00 94.38 95 ILE A C 1
ATOM 723 O O . ILE A 1 95 ? -10.823 5.054 1.845 1.00 94.38 95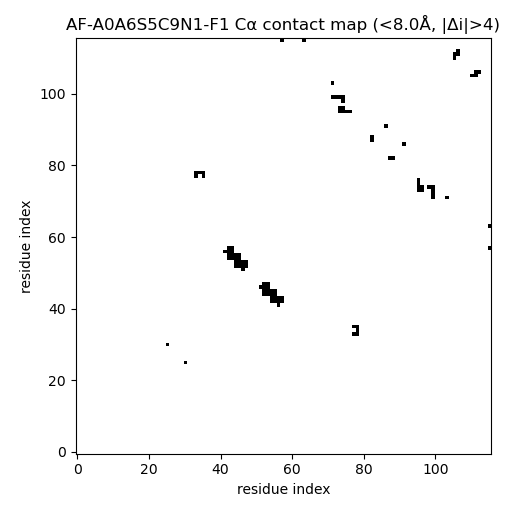 ILE A O 1
ATOM 727 N N . SER A 1 96 ? -11.600 3.317 3.049 1.00 95.31 96 SER A N 1
ATOM 728 C CA . SER A 1 96 ? -11.143 2.247 2.154 1.00 95.31 96 SER A CA 1
ATOM 729 C C . SER A 1 96 ? -11.690 2.428 0.733 1.00 95.31 96 SER A C 1
ATOM 731 O O . SER A 1 96 ? -10.927 2.435 -0.240 1.00 95.31 96 SER A O 1
ATOM 733 N N . ASP A 1 97 ? -12.996 2.656 0.612 1.00 97.25 97 ASP A N 1
ATOM 734 C CA . ASP A 1 97 ? -13.682 2.822 -0.668 1.00 97.25 97 ASP A CA 1
ATOM 735 C C . ASP A 1 97 ? -13.222 4.086 -1.391 1.00 97.25 97 ASP A C 1
ATOM 737 O O . ASP A 1 97 ? -12.872 4.037 -2.573 1.00 97.25 97 ASP A O 1
ATOM 741 N N . TYR A 1 98 ? -13.134 5.209 -0.671 1.00 97.50 98 TYR A N 1
ATOM 742 C CA . TYR A 1 98 ? -12.640 6.466 -1.224 1.00 97.50 98 TYR A CA 1
ATOM 743 C C . TYR A 1 98 ? -11.215 6.325 -1.776 1.00 97.50 98 TYR A C 1
ATOM 745 O O . TYR A 1 98 ? -10.937 6.742 -2.904 1.00 97.50 98 TYR A O 1
ATOM 753 N N . LEU A 1 99 ? -10.309 5.705 -1.012 1.00 96.06 99 LEU A N 1
ATOM 754 C CA . LEU A 1 99 ? -8.928 5.488 -1.445 1.00 96.06 99 LEU A CA 1
ATOM 755 C C . LEU A 1 99 ? -8.857 4.545 -2.647 1.00 96.06 99 LEU A C 1
ATOM 757 O O . LEU A 1 99 ? -8.120 4.822 -3.591 1.00 96.06 99 LEU A O 1
ATOM 761 N N . THR A 1 100 ? -9.658 3.477 -2.654 1.00 96.56 100 THR A N 1
ATO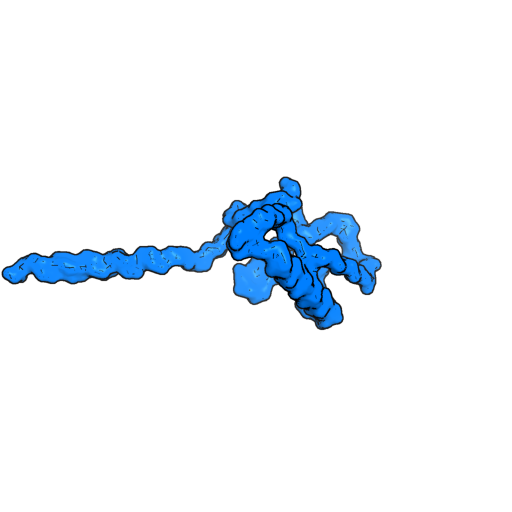M 762 C CA . THR A 1 100 ? -9.750 2.538 -3.782 1.00 96.56 100 THR A CA 1
ATOM 763 C C . THR A 1 100 ? -10.219 3.238 -5.054 1.00 96.56 100 THR A C 1
ATOM 765 O O . THR A 1 100 ? -9.611 3.079 -6.119 1.00 96.56 100 THR A O 1
ATOM 768 N N . GLN A 1 101 ? -11.271 4.054 -4.951 1.00 96.00 101 GLN A N 1
ATOM 769 C CA . GLN A 1 101 ? -11.806 4.822 -6.070 1.00 96.00 101 GLN A CA 1
ATOM 770 C C . GLN A 1 101 ? -10.773 5.821 -6.591 1.00 96.00 101 GLN A C 1
ATOM 772 O O . GLN A 1 101 ? -10.528 5.884 -7.799 1.00 96.00 1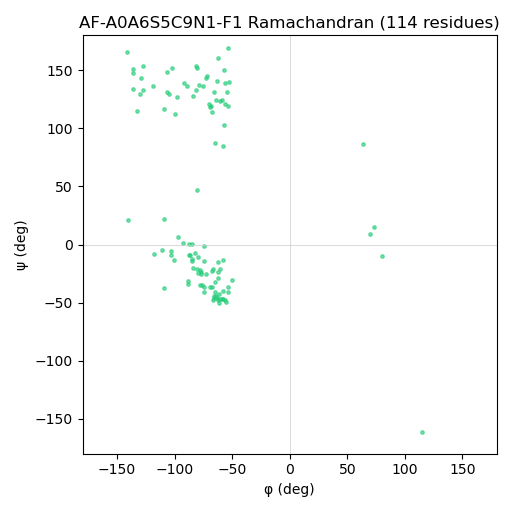01 GLN A O 1
ATOM 777 N N . LYS A 1 102 ? -10.138 6.582 -5.693 1.00 94.56 102 LYS A N 1
ATOM 778 C CA . LYS A 1 102 ? -9.158 7.597 -6.078 1.00 94.56 102 LYS A CA 1
ATOM 779 C C . LYS A 1 102 ? -7.920 6.971 -6.712 1.00 94.56 102 LYS A C 1
ATOM 781 O O . LYS A 1 102 ? -7.500 7.423 -7.773 1.00 94.56 102 LYS A O 1
ATOM 786 N N . LEU A 1 103 ? -7.391 5.895 -6.132 1.00 91.94 103 LEU A N 1
ATOM 787 C CA . LEU A 1 103 ? -6.273 5.136 -6.696 1.00 91.94 103 LEU A CA 1
ATOM 788 C C . LEU A 1 103 ? -6.592 4.645 -8.113 1.00 91.94 103 LEU A C 1
ATOM 790 O O . LEU A 1 103 ? -5.802 4.844 -9.035 1.00 91.94 103 LEU A O 1
ATOM 794 N N . SER A 1 104 ? -7.775 4.056 -8.296 1.00 92.31 104 SER A N 1
ATOM 795 C CA . SER A 1 104 ? -8.227 3.564 -9.601 1.00 92.31 104 SER A CA 1
ATOM 796 C C . SER A 1 104 ? -8.332 4.682 -10.633 1.00 92.31 104 SER A C 1
ATOM 798 O O . SER A 1 104 ? -7.873 4.531 -11.767 1.00 92.31 104 SER A O 1
ATOM 800 N N . GLN A 1 105 ? -8.874 5.832 -10.230 1.00 92.75 105 GLN A N 1
ATOM 801 C CA . GLN A 1 105 ? -8.975 7.009 -11.082 1.00 92.75 105 GLN A CA 1
ATOM 802 C C . GLN A 1 105 ? -7.590 7.517 -11.509 1.00 92.75 105 GLN A C 1
ATOM 804 O O . GLN A 1 105 ? -7.355 7.713 -12.700 1.00 92.75 105 GLN A O 1
ATOM 809 N N . GLU A 1 106 ? -6.660 7.699 -10.576 1.00 89.38 106 GLU A N 1
ATOM 810 C CA . GLU A 1 106 ? -5.331 8.242 -10.880 1.00 89.38 106 GLU A CA 1
ATOM 811 C C . GLU A 1 106 ? -4.488 7.279 -11.742 1.00 89.38 106 GLU A C 1
ATOM 813 O O . GLU A 1 106 ? -3.798 7.721 -12.666 1.00 89.38 106 GLU A O 1
ATOM 818 N N . ILE A 1 107 ? -4.600 5.960 -11.525 1.00 87.19 107 ILE A N 1
ATOM 819 C CA . ILE A 1 107 ? -3.975 4.945 -12.394 1.00 87.19 107 ILE A CA 1
ATOM 820 C C . ILE A 1 107 ? -4.575 4.992 -13.803 1.00 87.19 107 ILE A C 1
ATOM 822 O O . ILE A 1 107 ? -3.827 4.986 -14.781 1.00 87.19 107 ILE A O 1
ATOM 826 N N . SER A 1 108 ? -5.903 5.090 -13.926 1.00 86.88 108 SER A N 1
ATOM 827 C CA . SER A 1 108 ? -6.573 5.150 -15.234 1.00 86.88 108 SER A CA 1
ATOM 828 C C . SER A 1 108 ? -6.174 6.381 -16.056 1.00 86.88 108 SER A C 1
ATOM 830 O O . SER A 1 108 ? -6.141 6.324 -17.282 1.00 86.88 108 SER A O 1
ATOM 832 N N . GLN A 1 109 ? -5.816 7.478 -15.383 1.00 87.38 109 GLN A N 1
ATOM 833 C CA . GLN A 1 109 ? -5.356 8.721 -16.003 1.00 87.38 109 GLN A CA 1
ATOM 834 C C . GLN A 1 109 ? -3.854 8.716 -16.328 1.00 87.38 109 GLN A C 1
ATOM 836 O O . GLN A 1 109 ? -3.334 9.724 -16.801 1.00 87.38 109 GLN A O 1
ATOM 841 N N . GLY A 1 110 ? -3.133 7.624 -16.047 1.00 75.06 110 GLY A N 1
ATOM 842 C CA . GLY A 1 110 ? -1.689 7.535 -16.278 1.00 75.06 110 GLY A CA 1
ATOM 843 C C . GLY A 1 110 ? -0.847 8.404 -15.337 1.00 75.06 110 GLY A C 1
ATOM 844 O O . GLY A 1 110 ? 0.362 8.505 -15.516 1.00 75.06 110 GLY A O 1
ATOM 845 N N . LYS A 1 111 ? -1.448 9.005 -14.303 1.00 64.25 111 LYS A N 1
ATOM 846 C CA . LYS A 1 111 ? -0.741 9.862 -13.335 1.00 64.25 111 LYS A CA 1
ATOM 847 C C . LYS A 1 111 ? 0.121 9.071 -12.354 1.00 64.25 111 LYS A C 1
ATOM 849 O O . LYS A 1 111 ? 1.000 9.623 -11.709 1.00 64.25 111 LYS A O 1
ATOM 854 N N . ILE A 1 112 ? -0.101 7.761 -12.299 1.00 59.72 112 ILE A N 1
ATOM 855 C CA . ILE A 1 112 ? 0.623 6.803 -11.461 1.00 59.72 112 ILE A CA 1
ATOM 856 C C . ILE A 1 112 ? 1.525 5.893 -12.336 1.00 59.72 112 ILE A C 1
ATOM 858 O O . ILE A 1 112 ? 1.936 4.808 -11.938 1.00 59.72 112 ILE A O 1
ATOM 862 N N . ALA A 1 113 ? 1.890 6.334 -13.551 1.00 50.38 113 ALA A N 1
ATOM 863 C CA . ALA A 1 113 ? 2.676 5.553 -14.524 1.00 50.38 113 ALA A CA 1
ATOM 864 C C . ALA A 1 113 ? 4.057 5.066 -14.027 1.00 50.38 113 ALA A C 1
ATOM 866 O O . ALA A 1 113 ? 4.645 4.184 -14.647 1.00 50.38 113 ALA A O 1
ATOM 867 N N . ASN A 1 114 ? 4.552 5.585 -12.899 1.00 50.50 114 ASN A N 1
ATOM 868 C CA . ASN A 1 114 ? 5.820 5.181 -12.283 1.00 50.50 114 ASN A CA 1
ATOM 869 C C . ASN A 1 114 ? 5.674 4.151 -11.144 1.00 50.50 114 ASN A C 1
ATOM 871 O O . ASN A 1 114 ? 6.661 3.835 -10.477 1.00 50.50 114 ASN A O 1
ATOM 875 N N . VAL A 1 115 ? 4.475 3.613 -10.897 1.00 49.66 115 VAL A N 1
ATOM 876 C CA . VAL A 1 115 ? 4.254 2.607 -9.836 1.00 49.66 115 VAL A CA 1
ATOM 877 C C . VAL A 1 115 ? 4.666 1.189 -10.233 1.00 49.66 115 VAL A C 1
ATOM 879 O O . VAL A 1 115 ? 4.833 0.351 -9.349 1.00 49.66 115 VAL A O 1
ATOM 882 N N . PHE A 1 116 ? 4.957 0.940 -11.513 1.00 46.28 116 PHE A N 1
ATOM 883 C CA . PHE A 1 116 ? 5.465 -0.347 -12.004 1.00 46.28 116 PHE A CA 1
ATOM 884 C C . PHE A 1 116 ? 6.863 -0.205 -12.624 1.00 46.28 116 PHE A C 1
ATOM 886 O O . PHE A 1 116 ? 7.045 0.608 -13.559 1.00 46.28 116 PHE A O 1
#

Organism: Aeromonas veronii (NCBI:txid654)

pLDDT: mean 74.53, std 17.46, range [43.34, 97.5]

Mean predicted aligned error: 13.66 Å

InterPro domains:
  IPR021747 Protein of unknown function DUF3313 [PF11769] (33-109)

Radius of gyration: 23.24 Å; Cα contacts (8 Å, |Δi|>4): 49; chains: 1; bounding box: 38×58×63 Å

Secondary structure (DSSP, 8-state):
--SHHHHHHHHSSGGGGG---S-----TTTSPP-S-SS-STTEEEE--SSSS-EEEE--TT--TTS------PPP--SSPPPP-SSS-HHHHHHHHHHHHHHHHHHHHTTTTTT--

Foldseek 3Di:
DPVVVVVVVVVVVVVVVVCPDDPCPPDPVRPDDLCPDPDQVQWDWFDDDDRGTDTAHDDPPDDPPPDDDDDQDFAADPPHDDADPPDHPVVRVVVRVVVSVVVVVCVVVCVVVRND

Solvent-accessible surface area (backbone atoms only — not comparable to full-atom values): 7924 Å² total; per-residue (Å²): 141,77,68,70,67,59,61,59,66,60,62,68,66,66,69,70,69,75,70,68,76,64,88,75,78,59,51,84,90,67,53,87,75,76,72,82,57,96,66,69,84,72,46,40,82,41,93,44,93,86,88,49,77,34,77,41,78,67,68,89,84,66,59,86,87,75,69,91,77,84,86,84,73,76,48,76,70,72,67,76,77,73,81,47,97,87,51,57,62,71,58,53,49,52,51,28,50,52,51,32,52,50,52,53,51,39,49,76,70,53,75,49,67,80,80,114

Sequence (116 aa):
MKNTKIAILLSTLLLAACAGSGPSGSTPAEVPRSGYLGDYSVLTKAPGDYQGEALRWINPEMVKGKYKKIIIHPVVFYPKPKEGTQVKQENLDKISDYLTQKLSQEISQGKIANVF